Protein AF-A0A970KZP8-F1 (afdb_monomer_lite)

Sequence (110 aa):
MRTLDGFNCRLHTSVRRQTILDLTQLDFVERRENLVLLSPPAVGKTHLAIALGVEAVNAGYTVMFSTLHDLTDRLYKALADDTVTQTMNRILRHELIILDELGFVELGQT

Foldseek 3Di:
DQAPVNPPPPQDDPDDPVVLVVLLVVVCLVVVHDDDDDDDPPSCPVSSLVNSQVSCVVVVFFEEEDEPVVLVVVLVVCVVVVNNVVVVVVQVVGSYYHYPPPPVPPPPDD

Radius of gyration: 15.71 Å; chains: 1; bounding box: 34×27×43 Å

Secondary structure (DSSP, 8-state):
---GGG--TTS--SS-HHHHHHHTT-HHHHTTPPP---S-TTSSHHHHHHHHHHHHHHTT--EEEEEHHHHHHHHHHHHHTT-HHHHHHHHHT-SEEEEE-TT-S-----

pLDDT: mean 81.49, std 19.32, range [34.03, 97.75]

Structure (mmCIF, N/CA/C/O backbone):
data_AF-A0A970KZP8-F1
#
_entry.id   AF-A0A970KZP8-F1
#
loop_
_atom_site.group_PDB
_atom_site.id
_atom_site.type_symbol
_atom_site.label_atom_id
_atom_site.label_alt_id
_atom_site.label_comp_id
_atom_site.label_asym_id
_atom_site.label_entity_id
_atom_site.label_seq_id
_atom_site.pdbx_PDB_ins_code
_atom_site.Cartn_x
_atom_site.Cartn_y
_atom_site.Cartn_z
_atom_site.occupancy
_atom_site.B_iso_or_equiv
_atom_site.auth_seq_id
_atom_site.auth_comp_id
_atom_site.auth_asym_id
_atom_site.auth_atom_id
_atom_site.pdbx_PDB_model_num
ATOM 1 N N . MET A 1 1 ? -4.942 8.819 -16.382 1.00 41.88 1 MET A N 1
ATOM 2 C CA . MET A 1 1 ? -4.716 7.431 -15.932 1.00 41.88 1 MET A CA 1
ATOM 3 C C . MET A 1 1 ? -3.220 7.170 -16.048 1.00 41.88 1 MET A C 1
ATOM 5 O O . MET A 1 1 ? -2.692 7.360 -17.134 1.00 41.88 1 MET A O 1
ATOM 9 N N . ARG A 1 2 ? -2.506 6.930 -14.939 1.00 43.34 2 ARG A N 1
ATOM 10 C CA . ARG A 1 2 ? -1.047 6.707 -14.959 1.00 43.34 2 ARG A CA 1
ATOM 11 C C . ARG A 1 2 ? -0.815 5.213 -15.206 1.00 43.34 2 ARG A C 1
ATOM 13 O O . ARG A 1 2 ? -1.096 4.421 -14.318 1.00 43.34 2 ARG A O 1
ATOM 20 N N . THR A 1 3 ? -0.416 4.843 -16.418 1.00 50.53 3 THR A N 1
ATOM 21 C CA . THR A 1 3 ? -0.114 3.462 -16.829 1.00 50.53 3 THR A CA 1
ATOM 22 C C . THR A 1 3 ? 1.398 3.223 -16.828 1.00 50.53 3 THR A C 1
ATOM 24 O O . THR A 1 3 ? 2.171 4.182 -16.884 1.00 50.53 3 THR A O 1
ATOM 27 N N . LEU A 1 4 ? 1.826 1.955 -16.789 1.00 54.19 4 LEU A N 1
ATOM 28 C CA . LEU A 1 4 ? 3.242 1.560 -16.884 1.00 54.19 4 LEU A CA 1
ATOM 29 C C . LEU A 1 4 ? 3.945 2.122 -18.132 1.00 54.19 4 LEU A C 1
ATOM 31 O O . LEU A 1 4 ? 5.134 2.425 -18.068 1.00 54.19 4 LEU A O 1
ATOM 35 N N . ASP A 1 5 ? 3.212 2.357 -19.224 1.00 51.34 5 ASP A N 1
ATOM 36 C CA . ASP A 1 5 ? 3.731 2.992 -20.447 1.00 51.34 5 ASP A CA 1
ATOM 37 C C . ASP A 1 5 ? 4.245 4.426 -20.224 1.00 51.34 5 ASP A C 1
ATOM 39 O O . ASP A 1 5 ? 5.080 4.922 -20.979 1.00 51.34 5 ASP A O 1
ATOM 43 N N . GLY A 1 6 ? 3.782 5.098 -19.164 1.00 47.72 6 GLY A N 1
ATOM 44 C CA . GLY A 1 6 ? 4.284 6.403 -18.734 1.00 47.72 6 GLY A CA 1
ATOM 45 C C . GLY A 1 6 ? 5.551 6.333 -17.873 1.00 47.72 6 GLY A C 1
ATOM 46 O O . GLY A 1 6 ? 6.141 7.379 -17.579 1.00 47.72 6 GLY A O 1
ATOM 47 N N . PHE A 1 7 ? 5.990 5.136 -17.467 1.00 47.12 7 PHE A N 1
ATOM 48 C CA . PHE A 1 7 ? 7.206 4.955 -16.684 1.00 47.12 7 PHE A CA 1
ATOM 49 C C . PHE A 1 7 ? 8.429 5.076 -17.598 1.00 47.12 7 PHE A C 1
ATOM 51 O O . PHE A 1 7 ? 8.975 4.107 -18.126 1.00 47.12 7 PHE A O 1
ATOM 58 N N . ASN A 1 8 ? 8.877 6.315 -17.799 1.00 42.88 8 ASN A N 1
ATOM 59 C CA . ASN A 1 8 ? 10.152 6.599 -18.439 1.00 42.88 8 ASN A CA 1
ATOM 60 C C . ASN A 1 8 ? 11.288 6.054 -17.553 1.00 42.88 8 ASN A C 1
ATOM 62 O O . ASN A 1 8 ? 11.812 6.762 -16.694 1.00 42.88 8 ASN A O 1
ATOM 66 N N . CYS A 1 9 ? 11.740 4.825 -17.830 1.00 44.62 9 CYS A N 1
ATOM 67 C CA . CYS A 1 9 ? 12.944 4.186 -17.267 1.00 44.62 9 CYS A CA 1
ATOM 68 C C . CYS A 1 9 ? 14.252 4.992 -17.462 1.00 44.62 9 CYS A C 1
ATOM 70 O O . CYS A 1 9 ? 15.337 4.487 -17.188 1.00 44.62 9 CYS A O 1
ATOM 72 N N . ARG A 1 10 ? 14.184 6.224 -17.984 1.00 41.12 10 ARG A N 1
ATOM 73 C CA . ARG A 1 10 ? 15.315 7.146 -18.145 1.00 41.12 10 ARG A CA 1
ATOM 74 C C . ARG A 1 10 ? 15.648 7.925 -16.869 1.00 41.12 10 ARG A C 1
ATOM 76 O O . ARG A 1 10 ? 16.701 8.549 -16.816 1.00 41.12 10 ARG A O 1
ATOM 83 N N . LEU A 1 11 ? 14.792 7.894 -15.848 1.00 41.50 11 LEU A N 1
ATOM 84 C CA . LEU A 1 11 ? 15.017 8.611 -14.593 1.00 41.50 11 LEU A CA 1
ATOM 85 C C . LEU A 1 11 ? 15.694 7.703 -13.562 1.00 41.50 11 LEU A C 1
ATOM 87 O O . LEU A 1 11 ? 15.022 7.147 -12.708 1.00 41.50 11 LEU A O 1
ATOM 91 N N . HIS A 1 12 ? 17.019 7.552 -13.663 1.00 47.31 12 HIS A N 1
ATOM 92 C CA . HIS A 1 12 ? 17.935 7.190 -12.564 1.00 47.31 12 HIS A CA 1
ATOM 93 C C . HIS A 1 12 ? 17.456 6.138 -11.536 1.00 47.31 12 HIS A C 1
ATOM 95 O O . HIS A 1 12 ? 17.782 6.225 -10.353 1.00 47.31 12 HIS A O 1
ATOM 101 N N . THR A 1 13 ? 16.711 5.115 -11.948 1.00 51.59 13 THR A N 1
ATOM 102 C CA . THR A 1 13 ? 16.378 4.000 -11.064 1.00 51.59 13 THR A CA 1
ATOM 103 C C . THR A 1 13 ? 17.516 2.994 -11.107 1.00 51.59 13 THR A C 1
ATOM 105 O O . THR A 1 13 ? 17.768 2.381 -12.139 1.00 51.59 13 THR A O 1
ATOM 108 N N . SER A 1 14 ? 18.169 2.763 -9.968 1.00 57.34 14 SER A N 1
ATOM 109 C CA . SER A 1 14 ? 19.123 1.657 -9.774 1.00 57.34 14 SER A CA 1
ATOM 110 C C . SER A 1 14 ? 18.488 0.271 -10.000 1.00 57.34 14 SER A C 1
ATOM 112 O O . SER A 1 14 ? 19.186 -0.740 -10.033 1.00 57.34 14 SER A O 1
ATOM 114 N N . VAL A 1 15 ? 17.156 0.218 -10.128 1.00 65.19 15 VAL A N 1
ATOM 115 C CA . VAL A 1 15 ? 16.363 -0.982 -10.393 1.00 65.19 15 VAL A CA 1
ATOM 116 C C . VAL A 1 15 ? 16.488 -1.363 -11.867 1.00 65.19 15 VAL A C 1
ATOM 118 O O . VAL A 1 15 ? 16.194 -0.571 -12.764 1.00 65.19 15 VAL A O 1
ATOM 121 N N . ARG A 1 16 ? 16.922 -2.600 -12.125 1.00 72.38 16 ARG A N 1
ATOM 122 C CA . ARG A 1 16 ? 17.042 -3.138 -13.484 1.00 72.38 16 ARG A CA 1
ATOM 123 C C . ARG A 1 16 ? 15.659 -3.233 -14.127 1.00 72.38 16 ARG A C 1
ATOM 125 O O . ARG A 1 16 ? 14.706 -3.673 -13.493 1.00 72.38 16 ARG A O 1
ATOM 132 N N . ARG A 1 17 ? 15.573 -2.913 -15.423 1.00 73.25 17 ARG A N 1
ATOM 133 C CA . ARG A 1 17 ? 14.337 -3.032 -16.218 1.00 73.25 17 ARG A CA 1
ATOM 134 C C . ARG A 1 17 ? 13.692 -4.418 -16.104 1.00 73.25 17 ARG A C 1
ATOM 136 O O . ARG A 1 17 ? 12.474 -4.496 -16.033 1.00 73.25 17 ARG A O 1
ATOM 143 N N . GLN A 1 18 ? 14.502 -5.477 -16.050 1.00 77.56 18 GLN A N 1
ATOM 144 C CA . GLN A 1 18 ? 14.003 -6.844 -15.892 1.00 77.56 18 GLN A CA 1
ATOM 145 C C . GLN A 1 18 ? 13.210 -7.013 -14.594 1.00 77.56 18 GLN A C 1
ATOM 147 O O . GLN A 1 18 ? 12.093 -7.494 -14.640 1.00 77.56 18 GLN A O 1
ATOM 152 N N . THR A 1 19 ? 13.716 -6.497 -13.472 1.00 80.62 19 THR A N 1
ATOM 153 C CA . THR A 1 19 ? 13.011 -6.544 -12.185 1.00 80.62 19 THR A CA 1
ATOM 154 C C . THR A 1 19 ? 11.652 -5.851 -12.251 1.00 80.62 19 THR A C 1
ATOM 156 O O . THR A 1 19 ? 10.698 -6.323 -11.653 1.00 80.62 19 THR A O 1
ATOM 159 N N . ILE A 1 20 ? 11.534 -4.748 -12.997 1.00 80.62 20 ILE A N 1
ATOM 160 C CA . ILE A 1 20 ? 10.243 -4.069 -13.181 1.00 80.62 20 ILE A CA 1
ATOM 161 C C . ILE A 1 20 ? 9.278 -4.955 -13.979 1.00 80.62 20 ILE A C 1
ATOM 163 O O . ILE A 1 20 ? 8.118 -5.064 -13.599 1.00 80.62 20 ILE A O 1
ATOM 167 N N . LEU A 1 21 ? 9.752 -5.609 -15.043 1.00 83.12 21 LEU A N 1
ATOM 168 C CA . LEU A 1 21 ? 8.942 -6.547 -15.828 1.00 83.12 21 LEU A CA 1
ATOM 169 C C . LEU A 1 21 ? 8.521 -7.768 -14.999 1.00 83.12 21 LEU A C 1
ATOM 171 O O . LEU A 1 21 ? 7.375 -8.199 -15.085 1.00 83.12 21 LEU A O 1
ATOM 175 N N . ASP A 1 22 ? 9.404 -8.285 -14.151 1.00 85.94 22 ASP A N 1
ATOM 176 C CA . ASP A 1 22 ? 9.082 -9.404 -13.264 1.00 85.94 22 ASP A CA 1
ATOM 177 C C . ASP A 1 22 ? 8.000 -8.992 -12.248 1.00 85.94 22 ASP A C 1
ATOM 179 O O . ASP A 1 22 ? 7.035 -9.717 -12.035 1.00 85.94 22 ASP A O 1
ATOM 183 N N . LEU A 1 23 ? 8.087 -7.777 -11.688 1.00 88.44 23 LEU A N 1
ATOM 184 C CA . LEU A 1 23 ? 7.063 -7.248 -10.778 1.00 88.44 23 LEU A CA 1
ATOM 185 C C . LEU A 1 23 ? 5.695 -7.069 -11.452 1.00 88.44 23 LEU A C 1
ATOM 187 O O . LEU A 1 23 ? 4.677 -7.209 -10.776 1.00 88.44 23 LEU A O 1
ATOM 191 N N . THR A 1 24 ? 5.649 -6.803 -12.763 1.00 87.62 24 THR A N 1
ATOM 192 C CA . THR A 1 24 ? 4.375 -6.743 -13.506 1.00 87.62 24 THR A CA 1
ATOM 193 C C . THR A 1 24 ? 3.685 -8.093 -13.675 1.00 87.62 24 THR A C 1
ATOM 195 O O . THR A 1 24 ? 2.508 -8.104 -14.007 1.00 87.62 24 THR A O 1
ATOM 198 N N . GLN A 1 25 ? 4.361 -9.217 -13.405 1.00 92.44 25 GLN A N 1
ATOM 199 C CA . GLN A 1 25 ? 3.701 -10.530 -13.350 1.00 92.44 25 GLN A CA 1
ATOM 200 C C . GLN A 1 25 ? 2.866 -10.713 -12.074 1.00 92.44 25 GLN A C 1
ATOM 202 O O . GLN A 1 25 ? 2.038 -11.609 -12.013 1.00 92.44 25 GLN A O 1
ATOM 207 N N . LEU A 1 26 ? 3.052 -9.851 -11.064 1.00 94.31 26 LEU A N 1
ATOM 208 C CA . LEU A 1 26 ? 2.302 -9.858 -9.803 1.00 94.31 26 LEU A CA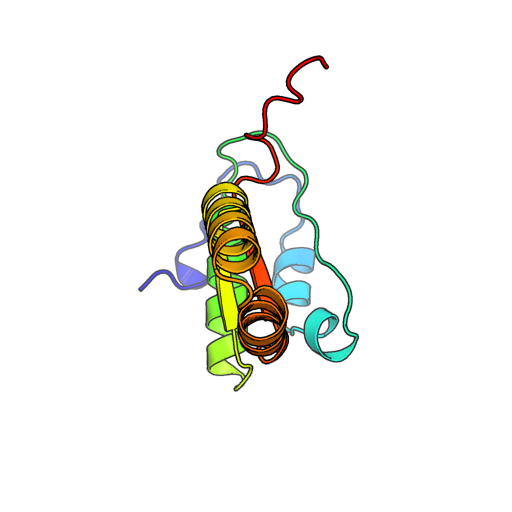 1
ATOM 209 C C . LEU A 1 26 ? 2.450 -11.135 -8.953 1.00 94.31 26 LEU A C 1
ATOM 211 O O . LEU A 1 26 ? 1.739 -11.274 -7.960 1.00 94.31 26 LEU A O 1
ATOM 215 N N . ASP A 1 27 ? 3.426 -12.002 -9.242 1.00 94.62 27 ASP A N 1
ATOM 216 C CA . ASP A 1 27 ? 3.743 -13.206 -8.452 1.00 94.62 27 ASP A CA 1
ATOM 217 C C . ASP A 1 27 ? 3.852 -12.934 -6.940 1.00 94.62 27 ASP A C 1
ATOM 219 O O . ASP A 1 27 ? 3.516 -13.786 -6.119 1.00 94.62 27 ASP A O 1
ATOM 223 N N . PHE A 1 28 ? 4.324 -11.745 -6.548 1.00 94.38 28 PHE A N 1
ATOM 224 C CA . PHE A 1 28 ? 4.442 -11.358 -5.139 1.00 94.38 28 PHE A CA 1
ATOM 225 C C . PHE A 1 28 ? 3.075 -11.229 -4.445 1.00 94.38 28 PHE A C 1
ATOM 227 O O . PHE A 1 28 ? 2.969 -11.515 -3.254 1.00 94.38 28 PHE A O 1
ATOM 234 N N . VAL A 1 29 ? 2.023 -10.841 -5.177 1.00 95.38 29 VAL A N 1
ATOM 235 C CA . VAL A 1 29 ? 0.647 -10.766 -4.662 1.00 95.38 29 VAL A CA 1
ATOM 236 C C . VAL A 1 29 ? 0.131 -12.178 -4.393 1.00 95.38 29 VAL A C 1
ATOM 238 O O . VAL A 1 29 ? -0.349 -12.457 -3.294 1.00 95.38 29 VAL A O 1
ATOM 241 N N . GLU A 1 30 ? 0.323 -13.101 -5.341 1.00 92.81 30 GLU A N 1
ATOM 242 C CA . GLU A 1 30 ? -0.069 -14.511 -5.192 1.00 92.81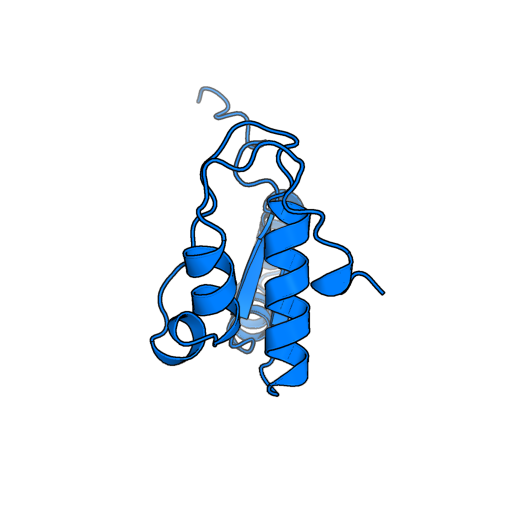 30 GLU A CA 1
ATOM 243 C C . GLU A 1 30 ? 0.660 -15.197 -4.032 1.00 92.81 30 GLU A C 1
ATOM 245 O O . GLU A 1 30 ? 0.058 -15.923 -3.236 1.00 92.81 30 GLU A O 1
ATOM 250 N N . ARG A 1 31 ? 1.961 -14.922 -3.896 1.00 95.31 31 ARG A N 1
ATOM 251 C CA . ARG A 1 31 ? 2.813 -15.456 -2.823 1.00 95.31 31 ARG A CA 1
ATOM 252 C C . ARG A 1 31 ? 2.601 -14.767 -1.475 1.00 95.31 31 ARG A C 1
ATOM 254 O O . ARG A 1 31 ? 3.134 -15.243 -0.475 1.00 95.31 31 ARG A O 1
ATOM 261 N N . ARG A 1 32 ? 1.815 -13.683 -1.427 1.00 93.88 32 ARG A N 1
ATOM 262 C CA . ARG A 1 32 ? 1.610 -12.831 -0.240 1.00 93.88 32 ARG A CA 1
ATOM 263 C C . ARG A 1 32 ? 2.923 -12.287 0.329 1.00 93.88 32 ARG A C 1
ATOM 265 O O . ARG A 1 32 ? 3.126 -12.239 1.542 1.00 93.88 32 ARG A O 1
ATOM 272 N N . GLU A 1 33 ? 3.824 -11.892 -0.560 1.00 94.81 33 GLU A N 1
ATOM 273 C CA . GLU A 1 33 ? 5.117 -11.312 -0.219 1.00 94.81 33 GLU A CA 1
ATOM 274 C C . GLU A 1 33 ? 5.037 -9.782 -0.187 1.00 94.81 33 GLU A C 1
ATOM 276 O O . GLU A 1 33 ? 4.391 -9.143 -1.017 1.00 94.81 33 GLU A O 1
ATOM 281 N N . ASN A 1 34 ? 5.732 -9.173 0.774 1.00 92.56 34 ASN A N 1
ATOM 282 C CA . ASN A 1 34 ? 5.788 -7.720 0.886 1.00 92.56 34 ASN A CA 1
ATOM 283 C C . ASN A 1 34 ? 6.845 -7.148 -0.066 1.00 92.56 34 ASN A C 1
ATOM 285 O O . ASN A 1 34 ? 8.017 -7.523 -0.001 1.00 92.56 34 ASN A O 1
ATOM 289 N N . LEU A 1 35 ? 6.455 -6.167 -0.881 1.00 90.94 35 LEU A N 1
ATOM 290 C CA . LEU A 1 35 ? 7.371 -5.403 -1.725 1.00 90.94 35 LEU A CA 1
ATOM 291 C C . LEU A 1 35 ? 7.732 -4.070 -1.058 1.00 90.94 35 LEU A C 1
ATOM 293 O O . LEU A 1 35 ? 6.866 -3.227 -0.831 1.00 90.94 35 LEU A O 1
ATOM 297 N N . VAL A 1 36 ? 9.024 -3.843 -0.801 1.00 88.50 36 VAL A N 1
ATOM 298 C CA . VAL A 1 36 ? 9.526 -2.588 -0.215 1.00 88.50 36 VAL A CA 1
ATOM 299 C C . VAL A 1 36 ? 10.409 -1.845 -1.219 1.00 88.50 36 VAL A C 1
ATOM 301 O O . VAL A 1 36 ? 11.459 -2.334 -1.633 1.00 88.50 36 VAL A O 1
ATOM 304 N N . LEU A 1 37 ? 10.007 -0.628 -1.595 1.00 83.88 37 LEU A N 1
ATOM 305 C CA . LEU A 1 37 ? 10.726 0.202 -2.568 1.00 83.88 37 LEU A CA 1
ATOM 306 C C . LEU A 1 37 ? 11.736 1.142 -1.879 1.00 83.88 37 LEU A C 1
ATOM 308 O O . LEU A 1 37 ? 11.426 2.292 -1.559 1.00 83.88 37 LEU A O 1
ATOM 312 N N . LEU A 1 38 ? 12.984 0.689 -1.705 1.00 78.00 38 LEU A N 1
ATOM 313 C CA . LEU A 1 38 ? 14.079 1.452 -1.075 1.00 78.00 38 LEU A CA 1
ATOM 314 C C . LEU A 1 38 ? 14.948 2.190 -2.103 1.00 78.00 38 LEU A C 1
ATOM 316 O O . LEU A 1 38 ? 15.411 1.615 -3.082 1.00 78.00 38 LEU A O 1
ATOM 320 N N . SER A 1 39 ? 15.119 3.500 -1.923 1.00 69.12 39 SER A N 1
ATOM 321 C CA . SER A 1 39 ? 15.798 4.443 -2.845 1.00 69.12 39 SER A CA 1
ATOM 322 C C . SER A 1 39 ? 15.659 5.880 -2.299 1.00 69.12 39 SER A C 1
ATOM 324 O O . SER A 1 39 ? 14.743 6.111 -1.505 1.00 69.12 39 SER A O 1
ATOM 326 N N . PRO A 1 40 ? 16.469 6.843 -2.767 1.00 65.75 40 PRO A N 1
ATOM 327 C CA . PRO A 1 40 ? 16.314 8.263 -2.444 1.00 65.75 40 PRO A CA 1
ATOM 328 C C . PRO A 1 40 ? 14.923 8.820 -2.813 1.00 65.75 40 PRO A C 1
ATOM 330 O O . PRO A 1 40 ? 14.235 8.239 -3.662 1.00 65.75 40 PRO A O 1
ATOM 333 N N . PRO A 1 41 ? 14.488 9.938 -2.206 1.00 67.19 41 PRO A N 1
ATOM 334 C CA . PRO A 1 41 ? 13.259 10.619 -2.607 1.00 67.19 41 PRO A CA 1
ATOM 335 C C . PRO A 1 41 ? 13.296 11.024 -4.092 1.00 67.19 41 PRO A C 1
ATOM 337 O O . PRO A 1 41 ? 14.360 11.207 -4.679 1.00 67.19 41 PRO A O 1
ATOM 340 N N . ALA A 1 42 ? 12.113 11.154 -4.700 1.00 63.06 42 ALA A N 1
ATOM 341 C CA . ALA A 1 42 ? 11.900 11.612 -6.081 1.00 63.06 42 ALA A CA 1
ATOM 342 C C . ALA A 1 42 ? 12.379 10.699 -7.238 1.00 63.06 42 ALA A C 1
ATOM 344 O O . ALA A 1 42 ? 12.321 11.116 -8.391 1.00 63.06 42 ALA A O 1
ATOM 345 N N . VAL A 1 43 ? 12.743 9.432 -6.996 1.00 69.88 43 VAL A N 1
ATOM 346 C CA . VAL A 1 43 ? 13.126 8.489 -8.081 1.00 69.88 43 VAL A CA 1
ATOM 347 C C . VAL A 1 43 ? 11.963 7.672 -8.678 1.00 69.88 43 VAL A C 1
ATOM 349 O O . VAL A 1 43 ? 12.182 6.667 -9.344 1.00 69.88 43 VAL A O 1
ATOM 352 N N . GLY A 1 44 ? 10.709 8.070 -8.433 1.00 75.25 44 GLY A N 1
ATOM 353 C CA . GLY A 1 44 ? 9.534 7.455 -9.077 1.00 75.25 44 GLY A CA 1
ATOM 354 C C . GLY A 1 44 ? 8.922 6.236 -8.370 1.00 75.25 44 GLY A C 1
ATOM 355 O O . GLY A 1 44 ? 8.128 5.525 -8.978 1.00 75.25 44 GLY A O 1
ATOM 356 N N . LYS A 1 45 ? 9.223 6.005 -7.087 1.00 82.19 45 LYS A N 1
ATOM 357 C CA . LYS A 1 45 ? 8.671 4.884 -6.291 1.00 82.19 45 LYS A CA 1
ATOM 358 C C . LYS A 1 45 ? 7.150 4.878 -6.242 1.00 82.19 45 LYS A C 1
ATOM 360 O O . LYS A 1 45 ? 6.544 3.864 -6.551 1.00 82.19 45 LYS A O 1
ATOM 365 N N . THR A 1 46 ? 6.553 6.022 -5.906 1.00 84.75 46 THR A N 1
ATOM 366 C CA . THR A 1 46 ? 5.099 6.204 -5.876 1.00 84.75 46 THR A CA 1
ATOM 367 C C . THR A 1 46 ? 4.500 5.889 -7.237 1.00 84.75 46 THR A C 1
ATOM 369 O O . THR A 1 46 ? 3.471 5.233 -7.328 1.00 84.75 46 THR A O 1
ATOM 372 N N . HIS A 1 47 ? 5.170 6.298 -8.321 1.00 85.25 47 HIS A N 1
ATOM 373 C CA . HIS A 1 47 ? 4.708 5.977 -9.665 1.00 85.25 47 HIS A CA 1
ATOM 374 C C . HIS A 1 47 ? 4.753 4.470 -9.926 1.00 85.25 47 HIS A C 1
ATOM 376 O O . HIS A 1 47 ? 3.770 3.927 -10.416 1.00 85.25 47 HIS A O 1
ATOM 382 N N . LEU A 1 48 ? 5.853 3.796 -9.575 1.00 86.25 48 LEU A N 1
ATOM 383 C CA . LEU A 1 48 ? 5.974 2.346 -9.726 1.00 86.25 48 LEU A CA 1
ATOM 384 C C . LEU A 1 48 ? 4.923 1.604 -8.889 1.00 86.25 48 LEU A C 1
ATOM 386 O O . LEU A 1 48 ? 4.245 0.731 -9.413 1.00 86.25 48 LEU A O 1
ATOM 390 N N . ALA A 1 49 ? 4.738 1.985 -7.624 1.00 90.19 49 ALA A N 1
ATOM 391 C CA . ALA A 1 49 ? 3.741 1.388 -6.742 1.00 90.19 49 ALA A CA 1
ATOM 392 C C . ALA A 1 49 ? 2.317 1.561 -7.295 1.00 90.19 49 ALA A C 1
ATOM 394 O O . ALA A 1 49 ? 1.566 0.595 -7.368 1.00 90.19 49 ALA A O 1
ATOM 395 N N . ILE A 1 50 ? 1.967 2.767 -7.760 1.00 91.69 50 ILE A N 1
ATOM 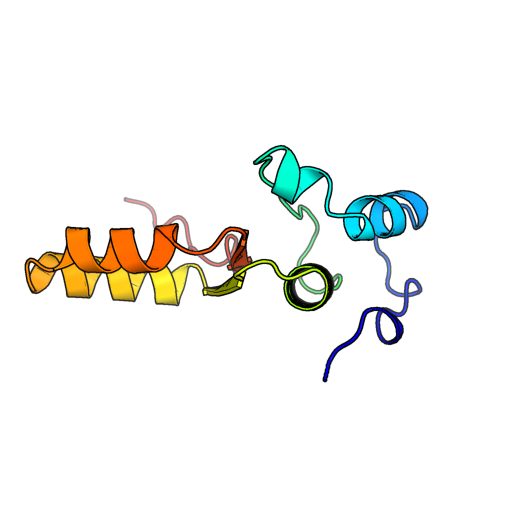396 C CA . ILE A 1 50 ? 0.672 3.030 -8.404 1.00 91.69 50 ILE A CA 1
ATOM 397 C C . ILE A 1 50 ? 0.518 2.196 -9.677 1.00 91.69 50 ILE A C 1
ATOM 399 O O . ILE A 1 50 ? -0.547 1.630 -9.894 1.00 91.69 50 ILE A O 1
ATOM 403 N N . ALA A 1 51 ? 1.553 2.105 -10.513 1.00 91.50 51 ALA A N 1
ATOM 404 C CA . ALA A 1 51 ? 1.477 1.348 -11.755 1.00 91.50 51 ALA A CA 1
ATOM 405 C C . ALA A 1 51 ? 1.291 -0.157 -11.499 1.00 91.50 51 ALA A C 1
ATOM 407 O O . ALA A 1 51 ? 0.456 -0.775 -12.153 1.00 91.50 51 ALA A O 1
ATOM 408 N N . LEU A 1 52 ? 1.979 -0.718 -10.498 1.00 92.56 52 LEU A N 1
ATOM 409 C CA . LEU A 1 52 ? 1.750 -2.091 -10.034 1.00 92.56 52 LEU A CA 1
ATOM 410 C C . LEU A 1 52 ? 0.339 -2.274 -9.464 1.00 92.56 52 LEU A C 1
ATOM 412 O O . LEU A 1 52 ? -0.294 -3.291 -9.716 1.00 92.56 52 LEU A O 1
ATOM 416 N N . GLY A 1 53 ? -0.186 -1.279 -8.744 1.00 95.44 53 GLY A N 1
ATOM 417 C CA . GLY A 1 53 ? -1.568 -1.293 -8.263 1.00 95.44 53 GLY A CA 1
ATOM 418 C C . GLY A 1 53 ? -2.598 -1.294 -9.390 1.00 95.44 53 GLY A C 1
ATOM 419 O O . GLY A 1 53 ? -3.579 -2.026 -9.320 1.00 95.44 53 GLY A O 1
ATOM 420 N N . VAL A 1 54 ? -2.370 -0.507 -10.445 1.00 95.44 54 VAL A N 1
ATOM 421 C CA . VAL A 1 54 ? -3.219 -0.508 -11.646 1.00 95.44 54 VAL A CA 1
ATOM 422 C C . VAL A 1 54 ? -3.160 -1.864 -12.341 1.00 95.44 54 VAL A C 1
ATOM 424 O O . VAL A 1 54 ? -4.206 -2.391 -12.710 1.00 95.44 54 VAL A O 1
ATOM 427 N N . GLU A 1 55 ? -1.970 -2.448 -12.473 1.00 94.94 55 GLU A N 1
ATOM 428 C CA . GLU A 1 55 ? -1.811 -3.778 -13.065 1.00 94.94 55 GLU A CA 1
ATOM 429 C C . GLU A 1 55 ? -2.533 -4.852 -12.241 1.00 94.94 55 GLU A C 1
ATOM 431 O O . GLU A 1 55 ? -3.272 -5.663 -12.792 1.00 94.94 55 GLU A O 1
ATOM 436 N N . ALA A 1 56 ? -2.430 -4.793 -10.911 1.00 96.69 56 ALA A N 1
ATOM 437 C CA . ALA A 1 56 ? -3.155 -5.690 -10.018 1.00 96.69 56 ALA A CA 1
ATOM 438 C C . ALA A 1 56 ? -4.679 -5.561 -10.156 1.00 96.69 56 ALA A C 1
ATOM 440 O O . ALA A 1 56 ? -5.371 -6.575 -10.231 1.00 96.69 56 ALA A O 1
ATOM 441 N N . VAL A 1 57 ? -5.208 -4.339 -10.273 1.00 97.25 57 VAL A N 1
ATOM 442 C CA . VAL A 1 57 ? -6.638 -4.129 -10.556 1.00 97.25 57 VAL A CA 1
ATOM 443 C C . VAL A 1 57 ? -7.031 -4.737 -11.905 1.00 97.25 57 VAL A C 1
ATOM 445 O O . VAL A 1 57 ? -8.069 -5.391 -11.993 1.00 97.25 57 VAL A O 1
ATOM 448 N N . ASN A 1 58 ? -6.213 -4.563 -12.948 1.00 96.38 58 ASN A N 1
ATOM 449 C CA . ASN A 1 58 ? -6.480 -5.137 -14.271 1.00 96.38 58 ASN A CA 1
ATOM 450 C C . ASN A 1 58 ? -6.469 -6.674 -14.253 1.00 96.38 58 ASN A C 1
ATOM 452 O O . ASN A 1 58 ? -7.249 -7.297 -14.971 1.00 96.38 58 ASN A O 1
ATOM 456 N N . ALA A 1 59 ? -5.629 -7.276 -13.409 1.00 95.81 59 ALA A N 1
ATOM 457 C CA . ALA A 1 59 ? -5.572 -8.717 -13.177 1.00 95.81 59 ALA A CA 1
ATOM 458 C C . ALA A 1 59 ? -6.713 -9.249 -12.281 1.00 95.81 59 ALA A C 1
ATOM 460 O O . ALA A 1 59 ? -6.827 -10.456 -12.084 1.00 95.81 59 ALA A O 1
ATOM 461 N N . GLY A 1 60 ? -7.583 -8.372 -11.763 1.00 96.75 60 GLY A N 1
ATOM 462 C CA . GLY A 1 60 ? -8.758 -8.739 -10.968 1.00 96.75 60 GLY A CA 1
ATOM 463 C C . GLY A 1 60 ? -8.562 -8.692 -9.452 1.00 96.75 60 GLY A C 1
ATOM 464 O O . GLY A 1 60 ? -9.506 -9.001 -8.725 1.00 96.75 60 GLY A O 1
ATOM 465 N N . TYR A 1 61 ? -7.393 -8.270 -8.962 1.00 97.75 61 TYR A N 1
ATOM 466 C CA . TYR A 1 61 ? -7.145 -8.127 -7.531 1.00 97.75 61 TYR A CA 1
ATOM 467 C C . TYR A 1 61 ? -7.858 -6.909 -6.945 1.00 97.75 61 TYR A C 1
ATOM 469 O O . TYR A 1 61 ? -7.943 -5.827 -7.535 1.00 97.75 61 TYR A O 1
ATOM 477 N N . THR A 1 62 ? -8.308 -7.058 -5.707 1.00 97.62 62 THR A N 1
ATOM 478 C CA . THR A 1 62 ? -8.774 -5.945 -4.886 1.00 97.62 62 THR A CA 1
ATOM 479 C C . THR A 1 62 ? -7.584 -5.170 -4.321 1.00 97.62 62 THR A C 1
ATOM 481 O O . THR A 1 62 ? -6.776 -5.698 -3.560 1.00 97.62 62 THR A O 1
ATOM 484 N N . VAL A 1 63 ? -7.476 -3.886 -4.669 1.00 97.75 63 VAL A N 1
ATOM 485 C CA . VAL A 1 63 ? -6.327 -3.047 -4.289 1.00 97.75 63 VAL A CA 1
ATOM 486 C C . VAL A 1 63 ? -6.774 -1.854 -3.448 1.00 97.75 63 VAL A C 1
ATOM 488 O O . VAL A 1 63 ? -7.780 -1.209 -3.744 1.00 97.75 63 VAL A O 1
ATOM 491 N N . MET A 1 64 ? -6.007 -1.532 -2.409 1.00 97.00 64 MET A N 1
ATOM 492 C CA . MET A 1 64 ? -6.127 -0.293 -1.641 1.00 97.00 64 MET A CA 1
ATOM 493 C C . MET A 1 64 ? -4.825 0.503 -1.730 1.00 97.00 64 MET A C 1
ATOM 495 O O . MET A 1 64 ? -3.746 -0.056 -1.583 1.00 97.00 64 MET A O 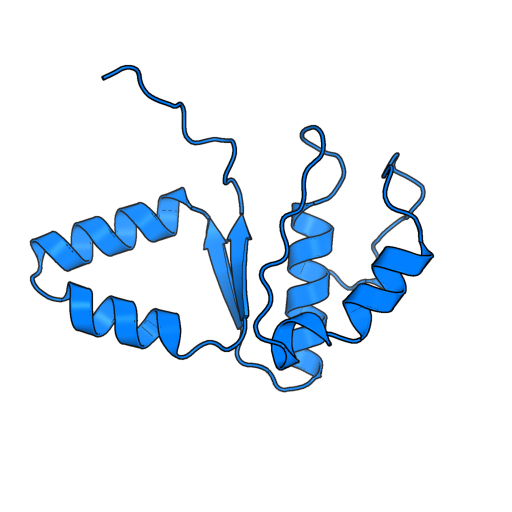1
ATOM 499 N N . PHE A 1 65 ? -4.934 1.819 -1.906 1.00 95.88 65 PHE A N 1
ATOM 500 C CA . PHE A 1 65 ? -3.824 2.760 -1.755 1.00 95.88 65 PHE A CA 1
ATOM 501 C C . PHE A 1 65 ? -4.091 3.677 -0.556 1.00 95.88 65 PHE A C 1
ATOM 503 O O . PHE A 1 65 ? -5.222 4.131 -0.375 1.00 95.88 65 PHE A O 1
ATOM 510 N N . SER A 1 66 ? -3.064 3.960 0.244 1.00 94.38 66 SER A N 1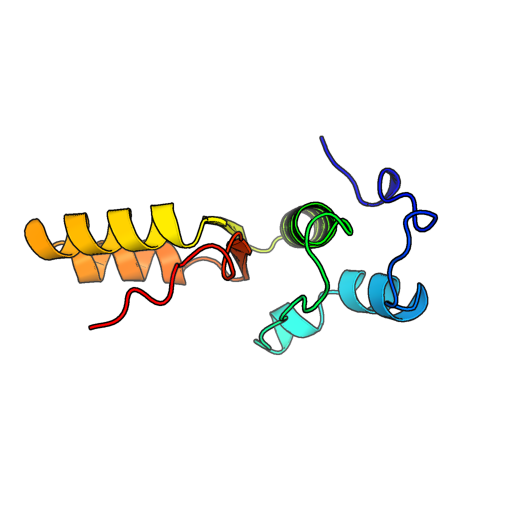
ATOM 511 C CA . SER A 1 66 ? -3.097 4.963 1.314 1.00 94.38 66 SER A CA 1
ATOM 512 C C . SER A 1 66 ? -1.695 5.506 1.570 1.00 94.38 66 SER A C 1
ATOM 514 O O . SER A 1 66 ? -0.713 4.780 1.425 1.00 94.38 66 SER A O 1
ATOM 516 N N . THR A 1 67 ? -1.587 6.752 2.024 1.00 92.06 67 THR A N 1
ATOM 517 C CA . THR A 1 67 ? -0.370 7.184 2.725 1.00 92.06 67 THR A CA 1
ATOM 518 C C . THR A 1 67 ? -0.335 6.528 4.107 1.00 92.06 67 THR A C 1
ATOM 520 O O . THR A 1 67 ? -1.380 6.131 4.649 1.00 92.06 67 THR A O 1
ATOM 523 N N . LEU A 1 68 ? 0.859 6.397 4.690 1.00 90.25 68 LEU A N 1
ATOM 524 C CA . LEU A 1 68 ? 0.995 5.903 6.062 1.00 90.25 68 LEU A CA 1
ATOM 525 C C . LEU A 1 68 ? 0.318 6.841 7.072 1.00 90.25 68 LEU A C 1
ATOM 527 O O . LEU A 1 68 ? -0.305 6.364 8.021 1.00 90.25 68 LEU A O 1
ATOM 531 N N . HIS A 1 69 ? 0.397 8.153 6.836 1.00 90.31 69 HIS A N 1
ATOM 532 C CA . HIS A 1 69 ? -0.261 9.177 7.644 1.00 90.31 69 HIS A CA 1
ATOM 533 C C . HIS A 1 69 ? -1.782 8.971 7.676 1.00 90.31 69 HIS A C 1
ATOM 535 O O . HIS A 1 69 ? -2.356 8.773 8.744 1.00 90.31 69 HIS A O 1
ATOM 541 N N . ASP A 1 70 ? -2.426 8.897 6.509 1.00 93.44 70 ASP A N 1
ATOM 542 C CA . ASP A 1 70 ? -3.884 8.759 6.418 1.00 93.44 70 ASP A CA 1
ATOM 543 C C . ASP A 1 70 ? -4.377 7.437 7.009 1.00 93.44 70 ASP A C 1
ATOM 545 O O . ASP A 1 70 ? -5.441 7.377 7.633 1.00 93.44 70 ASP A O 1
ATOM 549 N N . LEU A 1 71 ? -3.601 6.361 6.831 1.00 94.38 71 LEU A N 1
ATOM 550 C CA . LEU A 1 71 ? -3.925 5.070 7.425 1.00 94.38 71 LEU A CA 1
ATOM 551 C C . LEU A 1 71 ? -3.863 5.144 8.953 1.00 94.38 71 LEU A C 1
ATOM 553 O O . LEU A 1 71 ? -4.768 4.657 9.628 1.00 94.38 71 LEU A O 1
ATOM 557 N N . THR A 1 72 ? -2.818 5.772 9.485 1.00 93.06 72 THR A N 1
ATOM 558 C CA . THR A 1 72 ? -2.601 5.931 10.925 1.00 93.06 72 THR A CA 1
ATOM 559 C C . THR A 1 72 ? -3.698 6.791 11.551 1.00 93.06 72 THR A C 1
ATOM 561 O O . THR A 1 72 ? -4.339 6.359 12.507 1.00 93.06 72 THR A O 1
ATOM 564 N N . ASP A 1 73 ? -4.009 7.942 10.955 1.00 94.25 73 ASP A N 1
ATOM 565 C CA . ASP A 1 73 ? -5.109 8.815 11.378 1.00 94.25 73 ASP A CA 1
ATOM 566 C C . ASP A 1 73 ? -6.453 8.088 11.385 1.00 94.25 73 ASP A C 1
ATOM 568 O O . ASP A 1 73 ? -7.261 8.227 12.309 1.00 94.25 73 ASP A O 1
ATOM 572 N N . ARG A 1 74 ? -6.709 7.289 10.346 1.00 95.19 74 ARG A N 1
ATOM 573 C CA . ARG A 1 74 ? -7.929 6.492 10.245 1.00 95.19 74 ARG A CA 1
ATOM 574 C C . ARG A 1 74 ? -8.011 5.439 11.347 1.00 95.19 74 ARG A C 1
ATOM 576 O O . ARG A 1 74 ? -9.095 5.231 11.891 1.00 95.19 74 ARG A O 1
ATOM 583 N N . LEU A 1 75 ? -6.900 4.780 11.671 1.00 95.69 75 LEU A N 1
ATOM 584 C CA . LEU A 1 75 ? -6.846 3.790 12.745 1.00 95.69 75 LEU A CA 1
ATOM 585 C C . LEU A 1 75 ? -6.996 4.441 14.126 1.00 95.69 75 LEU A C 1
ATOM 587 O O . LEU A 1 75 ? -7.732 3.902 14.948 1.00 95.69 75 LEU A O 1
ATOM 591 N N . TYR A 1 76 ? -6.400 5.614 14.363 1.00 95.81 76 TYR A N 1
ATOM 592 C CA . TYR A 1 76 ? -6.573 6.352 15.619 1.00 95.81 76 TYR A CA 1
ATOM 593 C C . TYR A 1 76 ? -8.015 6.806 15.843 1.00 95.81 76 TYR A C 1
ATOM 595 O O . TYR A 1 76 ? -8.547 6.627 16.937 1.00 95.81 76 TYR A O 1
ATOM 603 N N . LYS A 1 77 ? -8.681 7.329 14.807 1.00 96.31 77 LYS A N 1
ATOM 604 C CA . LYS A 1 77 ? -10.112 7.671 14.881 1.00 96.31 77 LYS A CA 1
ATOM 605 C C . LYS A 1 77 ? -10.962 6.436 15.165 1.00 96.31 77 LYS A C 1
ATOM 607 O O . LYS A 1 77 ? -11.786 6.450 16.069 1.00 96.31 77 LYS A O 1
ATOM 612 N N . ALA A 1 78 ? -10.703 5.336 14.458 1.00 96.75 78 ALA A N 1
ATOM 613 C CA . ALA A 1 78 ? -11.433 4.092 14.677 1.00 96.75 78 ALA A CA 1
ATOM 614 C C . ALA A 1 78 ? -11.206 3.508 16.082 1.00 96.75 78 ALA A C 1
ATOM 616 O O . ALA A 1 78 ? -12.109 2.882 16.629 1.00 96.75 78 ALA A O 1
ATOM 617 N N . LEU A 1 79 ? -10.024 3.707 16.671 1.00 96.12 79 LEU A N 1
ATOM 618 C CA . LEU A 1 79 ? -9.742 3.325 18.053 1.00 96.12 79 LEU A CA 1
ATOM 619 C C . LEU A 1 79 ? -10.532 4.184 19.052 1.00 96.12 79 LEU A C 1
ATOM 621 O O . LEU A 1 79 ? -11.082 3.639 20.002 1.00 96.12 79 LEU A O 1
ATOM 625 N N . ALA A 1 80 ? -10.616 5.498 18.825 1.00 96.88 80 ALA A N 1
ATOM 626 C CA . ALA A 1 80 ? -11.399 6.407 19.666 1.00 96.88 80 ALA A CA 1
ATOM 627 C C . ALA A 1 80 ? -12.912 6.123 19.602 1.00 96.88 80 ALA A C 1
ATOM 629 O O . ALA A 1 80 ? -13.606 6.265 20.606 1.00 96.88 80 ALA A O 1
ATOM 630 N N . ASP A 1 81 ? -13.394 5.672 18.443 1.00 96.12 81 ASP A N 1
ATOM 631 C CA . ASP A 1 81 ? -14.808 5.379 18.184 1.00 96.12 81 ASP A CA 1
ATOM 632 C C . ASP A 1 81 ? -15.185 3.895 18.420 1.00 96.12 81 ASP A C 1
ATOM 634 O O . ASP A 1 81 ? -16.269 3.471 18.027 1.00 96.12 81 ASP A O 1
ATOM 638 N N . ASP A 1 82 ? -14.288 3.083 18.999 1.00 96.25 82 ASP A N 1
ATOM 639 C CA . ASP A 1 82 ? -14.447 1.629 19.237 1.00 96.25 82 ASP A CA 1
ATOM 640 C C . ASP A 1 82 ? -14.826 0.806 17.978 1.00 96.25 82 ASP A C 1
ATOM 642 O O . ASP A 1 82 ? -15.495 -0.226 18.015 1.00 96.25 82 ASP A O 1
ATOM 646 N N . THR A 1 83 ? -14.376 1.263 16.805 1.00 97.50 83 THR A N 1
ATOM 647 C CA . THR A 1 83 ? -14.654 0.668 15.481 1.00 97.50 83 THR A CA 1
ATOM 648 C C . THR A 1 83 ? -13.397 0.117 14.795 1.00 97.50 83 THR A C 1
ATOM 650 O O . THR A 1 83 ? -13.420 -0.242 13.610 1.00 97.50 83 THR A O 1
ATOM 653 N N . VAL A 1 84 ? -12.279 0.013 15.525 1.00 96.12 84 VAL A N 1
ATOM 654 C CA . VAL A 1 84 ? -10.971 -0.414 14.996 1.00 96.12 84 VAL A CA 1
ATOM 655 C C . VAL A 1 84 ? -11.033 -1.775 14.303 1.00 96.12 84 VAL A C 1
ATOM 657 O O . VAL A 1 84 ? -10.539 -1.914 13.185 1.00 96.12 84 VAL A O 1
ATOM 660 N N . THR A 1 85 ? -11.728 -2.754 14.888 1.00 96.25 85 THR A N 1
ATOM 661 C CA . THR A 1 85 ? -11.880 -4.101 14.314 1.00 96.25 85 THR A CA 1
ATOM 662 C C . THR A 1 85 ? -12.602 -4.063 12.968 1.00 96.25 85 THR A C 1
ATOM 664 O O . THR A 1 85 ? -12.170 -4.695 12.003 1.00 96.25 85 THR A O 1
ATOM 667 N N . GLN A 1 86 ? -13.679 -3.280 12.860 1.00 96.88 86 GLN A N 1
ATOM 668 C CA . GLN A 1 86 ? -14.426 -3.134 11.610 1.00 96.88 86 GLN A CA 1
ATOM 669 C C . GLN A 1 86 ? -13.585 -2.432 10.537 1.00 96.88 86 GLN A C 1
ATOM 671 O O . GLN A 1 86 ? -13.588 -2.834 9.369 1.00 96.88 86 GLN A O 1
ATOM 676 N N . THR A 1 87 ? -12.831 -1.407 10.936 1.00 96.50 87 THR A N 1
ATOM 677 C CA . THR A 1 87 ? -11.915 -0.683 10.051 1.00 96.50 87 THR A CA 1
ATOM 678 C C . THR A 1 87 ? -10.795 -1.589 9.541 1.00 96.50 87 THR A C 1
ATOM 680 O O . THR A 1 87 ? -10.555 -1.620 8.333 1.00 96.50 87 THR A O 1
ATOM 683 N N . MET A 1 88 ? -10.180 -2.384 10.419 1.00 96.19 88 MET A N 1
ATOM 684 C CA . MET A 1 88 ? -9.161 -3.373 10.063 1.00 96.19 88 MET A CA 1
ATOM 685 C C . MET A 1 88 ? -9.707 -4.430 9.106 1.00 96.19 88 MET A C 1
ATOM 687 O O . MET A 1 88 ? -9.117 -4.643 8.051 1.00 96.19 88 MET A O 1
ATOM 691 N N . ASN A 1 89 ? -10.875 -5.013 9.387 1.00 96.56 89 ASN A N 1
ATOM 692 C CA . ASN A 1 89 ? -11.515 -5.974 8.482 1.00 96.56 89 ASN A CA 1
ATOM 693 C C . ASN A 1 89 ? -11.778 -5.370 7.094 1.00 96.56 89 ASN A C 1
ATOM 695 O O . ASN A 1 89 ? -11.608 -6.033 6.072 1.00 96.56 89 ASN A O 1
ATOM 699 N N . ARG A 1 90 ? -12.151 -4.085 7.031 1.00 96.06 90 ARG A N 1
ATOM 700 C CA . ARG A 1 90 ? -12.334 -3.377 5.759 1.00 96.06 90 ARG A CA 1
ATOM 701 C C . ARG A 1 90 ? -11.020 -3.141 5.013 1.00 96.06 90 ARG A C 1
ATOM 703 O O . ARG A 1 90 ? -11.055 -3.082 3.789 1.00 96.06 90 ARG A O 1
ATOM 710 N N . ILE A 1 91 ? -9.901 -2.963 5.708 1.00 96.12 91 ILE A N 1
ATOM 711 C CA . ILE A 1 91 ? -8.576 -2.816 5.089 1.00 96.12 91 ILE A CA 1
ATOM 712 C C . ILE A 1 91 ? -8.079 -4.178 4.594 1.00 96.12 91 ILE A C 1
ATOM 714 O O . ILE A 1 91 ? -7.738 -4.302 3.423 1.00 96.12 91 ILE A O 1
ATOM 718 N N . LEU A 1 92 ? -8.140 -5.206 5.443 1.00 95.56 92 LEU A N 1
ATOM 719 C CA . LEU A 1 92 ? -7.620 -6.554 5.186 1.00 95.56 92 LEU A CA 1
ATOM 720 C C . LEU A 1 92 ? -8.387 -7.347 4.118 1.00 95.56 92 LEU A C 1
ATOM 722 O O . LEU A 1 92 ? -7.936 -8.410 3.710 1.00 95.56 92 LEU A O 1
ATOM 726 N N . ARG A 1 93 ? -9.535 -6.848 3.648 1.00 96.31 93 ARG A N 1
ATOM 727 C CA . ARG A 1 93 ? -10.258 -7.448 2.515 1.00 96.31 93 ARG A CA 1
ATOM 728 C C . ARG A 1 93 ? -9.556 -7.250 1.165 1.00 96.31 93 ARG A C 1
ATOM 730 O O . ARG A 1 93 ? -9.986 -7.864 0.199 1.00 96.31 93 ARG A O 1
ATOM 737 N N . HIS A 1 94 ? -8.607 -6.313 1.076 1.00 97.69 94 HIS A N 1
ATOM 738 C CA . HIS A 1 94 ? -7.885 -6.034 -0.163 1.00 97.69 94 HIS A CA 1
ATOM 739 C C . HIS A 1 94 ? -6.688 -6.978 -0.258 1.00 97.69 94 HIS A C 1
ATOM 741 O O . HIS A 1 94 ? -5.943 -7.137 0.707 1.00 97.69 94 HIS A O 1
ATOM 747 N N . GLU A 1 95 ? -6.504 -7.584 -1.422 1.00 97.19 95 GLU A N 1
ATOM 748 C CA . GLU A 1 95 ? -5.419 -8.527 -1.708 1.00 97.19 95 GLU A CA 1
ATOM 749 C C . GLU A 1 95 ? -4.065 -7.829 -1.860 1.00 97.19 95 GLU A C 1
ATOM 751 O O . GLU A 1 95 ? -3.028 -8.419 -1.568 1.00 97.19 95 GLU A O 1
ATOM 756 N N . LEU A 1 96 ? -4.074 -6.551 -2.250 1.00 97.38 96 LEU A N 1
ATOM 757 C CA . LEU A 1 96 ? -2.890 -5.699 -2.277 1.00 97.38 96 LEU A CA 1
ATOM 758 C C . LEU A 1 96 ? -3.166 -4.372 -1.564 1.00 97.38 96 LEU A C 1
ATOM 760 O O . LEU A 1 96 ? -4.092 -3.636 -1.907 1.00 97.38 96 LEU A O 1
ATOM 764 N N . ILE A 1 97 ? -2.320 -4.038 -0.591 1.00 97.06 97 ILE A N 1
ATOM 765 C CA . ILE A 1 97 ? -2.349 -2.754 0.113 1.00 97.06 97 ILE A CA 1
ATOM 766 C C . ILE A 1 97 ? -1.053 -2.013 -0.206 1.00 97.06 97 ILE A C 1
ATOM 768 O O . ILE A 1 97 ? 0.034 -2.447 0.166 1.00 97.06 97 ILE A O 1
ATOM 772 N N . ILE A 1 98 ? -1.174 -0.882 -0.892 1.00 95.50 98 ILE A N 1
ATOM 773 C CA . ILE A 1 98 ? -0.064 0.004 -1.222 1.00 95.50 98 ILE A CA 1
ATOM 774 C C . ILE A 1 98 ? -0.012 1.110 -0.176 1.00 95.50 98 ILE A C 1
ATOM 776 O O . ILE A 1 98 ? -0.954 1.896 -0.047 1.00 95.50 98 ILE A O 1
ATOM 780 N N . LEU A 1 99 ? 1.105 1.164 0.546 1.00 93.38 99 LEU A N 1
ATOM 781 C CA . LEU A 1 99 ? 1.399 2.196 1.531 1.00 93.38 99 LEU A CA 1
ATOM 782 C C . LEU A 1 99 ? 2.498 3.108 0.996 1.00 93.38 99 LEU A C 1
ATOM 784 O O . LEU A 1 99 ? 3.616 2.651 0.750 1.00 93.38 99 LEU A O 1
ATOM 788 N N . ASP A 1 100 ? 2.178 4.384 0.812 1.00 88.50 100 ASP A N 1
ATOM 789 C CA . ASP A 1 100 ? 3.150 5.398 0.403 1.00 88.50 100 ASP A CA 1
ATOM 790 C C . ASP A 1 100 ? 3.626 6.240 1.595 1.00 88.50 100 ASP A C 1
ATOM 792 O O . ASP A 1 100 ? 3.051 6.198 2.686 1.00 88.50 100 ASP A O 1
ATOM 796 N N . GLU A 1 101 ? 4.694 7.007 1.376 1.00 83.19 101 GLU A N 1
ATOM 797 C CA . GLU A 1 101 ? 5.223 7.994 2.325 1.00 83.19 101 GLU A CA 1
ATOM 798 C C . GLU A 1 101 ? 5.742 7.400 3.647 1.00 83.19 101 GLU A C 1
ATOM 800 O O . GLU A 1 101 ? 5.895 8.110 4.639 1.00 83.19 101 GLU A O 1
ATOM 805 N N . LEU A 1 102 ? 6.131 6.116 3.647 1.00 69.25 102 LEU A N 1
ATOM 806 C CA . LEU A 1 102 ? 6.720 5.428 4.810 1.00 69.25 102 LEU A CA 1
ATOM 807 C C . LEU A 1 102 ? 7.932 6.167 5.425 1.00 69.25 102 LEU A C 1
ATOM 809 O O . LEU A 1 102 ? 8.245 5.959 6.591 1.00 69.25 102 LEU A O 1
ATOM 813 N N . GLY A 1 103 ? 8.625 7.009 4.647 1.00 60.25 103 GLY A N 1
ATOM 814 C CA . GLY A 1 103 ? 9.821 7.751 5.064 1.00 60.25 103 GLY A CA 1
ATOM 815 C C . GLY A 1 103 ? 9.585 9.177 5.576 1.00 60.25 103 GLY A C 1
ATOM 816 O O . GLY A 1 103 ? 10.563 9.844 5.897 1.00 60.25 103 GLY A O 1
ATOM 817 N N . PHE A 1 104 ? 8.336 9.655 5.625 1.00 57.12 104 PHE A N 1
ATOM 818 C CA . PHE A 1 104 ? 8.000 10.985 6.161 1.00 57.12 104 PHE A CA 1
ATOM 819 C C . PHE A 1 104 ? 7.503 10.954 7.606 1.00 57.12 104 PHE A C 1
ATOM 821 O O . PHE A 1 104 ? 7.230 12.005 8.179 1.00 57.12 104 PHE A O 1
ATOM 828 N N . VAL A 1 105 ? 7.427 9.770 8.218 1.00 51.16 105 VAL A N 1
ATOM 829 C CA . VAL A 1 105 ? 7.325 9.686 9.672 1.00 51.16 105 VAL A CA 1
ATOM 830 C C . VAL A 1 105 ? 8.667 10.160 10.206 1.00 51.16 105 VAL A C 1
ATOM 832 O O . VAL A 1 105 ? 9.644 9.409 10.2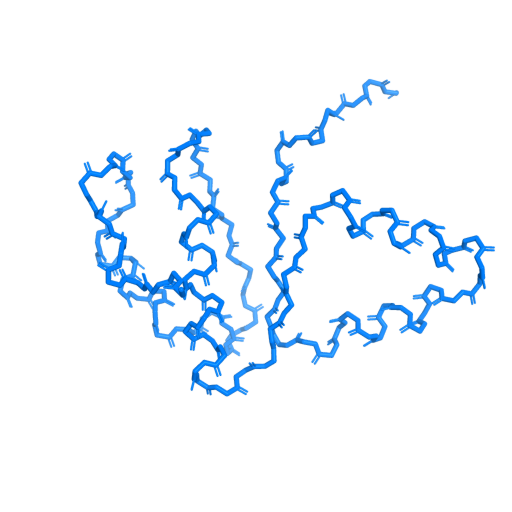11 1.00 51.16 105 VAL A O 1
ATOM 835 N N . GLU A 1 106 ? 8.735 11.429 10.614 1.00 46.69 106 GLU A N 1
ATOM 836 C CA . GLU A 1 106 ? 9.725 11.832 11.600 1.00 46.69 106 GLU A CA 1
ATOM 837 C C . GLU A 1 106 ? 9.648 10.776 12.700 1.00 46.69 106 GLU A C 1
ATOM 839 O O . GLU A 1 106 ? 8.603 10.598 13.329 1.00 46.69 106 GLU A O 1
ATOM 844 N N . LEU A 1 107 ? 10.733 10.022 12.887 1.00 43.62 107 LEU A N 1
ATOM 845 C CA . LEU A 1 107 ? 10.967 9.294 14.124 1.00 43.62 107 LEU A CA 1
ATOM 846 C C . LEU A 1 107 ? 11.104 10.377 15.193 1.00 43.62 107 LEU A C 1
ATOM 848 O O . LEU A 1 107 ? 12.208 10.797 15.540 1.00 43.62 107 LEU A O 1
ATOM 852 N N . GLY A 1 108 ? 9.952 10.905 15.604 1.00 39.56 108 GLY A N 1
ATOM 853 C CA . GLY A 1 108 ? 9.799 11.846 16.681 1.00 39.56 108 GLY A CA 1
ATOM 854 C C . GLY A 1 108 ? 10.433 11.182 17.876 1.00 39.56 108 GLY A C 1
ATOM 855 O O . GLY A 1 108 ? 9.939 10.168 18.370 1.00 39.56 108 GLY A O 1
ATOM 856 N N . GLN A 1 109 ? 11.585 11.724 18.252 1.00 36.78 109 GLN A N 1
ATOM 857 C CA . GLN A 1 109 ? 12.255 11.454 19.507 1.00 36.78 109 GLN A CA 1
ATOM 858 C C . GLN A 1 109 ? 11.180 11.399 20.594 1.00 36.78 109 GLN A C 1
ATOM 860 O O . GLN A 1 109 ? 10.524 12.405 20.863 1.00 36.78 109 GLN A O 1
ATOM 865 N N . THR A 1 110 ? 10.968 10.217 21.160 1.00 34.03 110 THR A N 1
ATOM 866 C CA . THR A 1 110 ? 10.282 10.046 22.437 1.00 34.03 110 THR A CA 1
ATOM 867 C C . THR A 1 110 ? 11.136 9.125 23.283 1.00 34.03 110 THR A C 1
ATOM 869 O O . THR A 1 110 ? 11.610 8.109 22.725 1.00 34.03 110 THR A O 1
#